Protein AF-A0A7V2L6M2-F1 (afdb_monomer)

Radius of gyration: 19.6 Å; Cα contacts (8 Å, |Δi|>4): 325; chains: 1; bounding box: 55×46×45 Å

Secondary structure (DSSP, 8-state):
--EEEEEEEEEEETTEEEEEEEEEEESSSEEEEEEETTEEEEEEEESSSGGGSSEEEEEETTEEEEEEEEESSSGGG--EEEEEEETTEEEPTT-EEE-SS---SS---------------------PPEEEE--SB-TTT-PBP-TTS-EESSSSEEE-TTT--EEEPEEEE--

Solvent-accessible surface area (backbone atoms only — not comparable to full-atom values): 10815 Å² total; per-residue (Å²): 119,59,71,38,29,69,44,49,38,40,37,30,42,86,86,42,79,42,42,40,36,42,38,29,37,46,64,102,44,33,35,40,39,35,27,48,76,87,41,76,80,42,79,51,76,36,93,52,69,69,87,62,50,40,78,46,76,50,70,56,86,89,45,48,33,32,44,33,33,39,59,48,77,57,79,85,67,66,32,40,43,70,42,42,26,50,77,83,45,77,52,58,81,72,45,78,46,76,55,61,53,87,83,71,75,80,88,74,79,91,84,83,89,82,88,88,83,90,83,90,83,90,80,94,67,86,80,67,60,63,45,83,37,73,55,64,46,38,93,88,76,61,49,77,49,46,90,92,63,50,48,74,78,49,98,59,33,29,25,40,72,87,80,62,45,82,39,68,50,41,78,42,74,62,126

Sequence (175 aa):
MPQLGSSTWTFNTDDGSHVVQATMNKGMWIRISVIIDGVTVIEDKAGTVGPLWRDHVFRVGRHACIVRAKPKGSKWSGKTIFELIIDGESIEEGEHVDLSSPTSEPQQTPIAAAEPLSVQRSVAGNPIPMIPVLPPNCSSCGAPINMSNIEWTGPLTARCATCRSAVEVQWKKLG

Mean predicted aligned error: 17.09 Å

Structure (mmCIF, N/CA/C/O backbone):
data_AF-A0A7V2L6M2-F1
#
_entry.id   AF-A0A7V2L6M2-F1
#
loop_
_atom_site.group_PDB
_atom_site.id
_atom_site.type_symbol
_atom_site.label_atom_id
_atom_site.label_alt_id
_atom_site.label_comp_id
_atom_site.label_asym_id
_atom_site.label_entity_id
_atom_site.label_seq_id
_atom_site.pdbx_PDB_ins_code
_atom_site.Cartn_x
_atom_site.Cartn_y
_atom_site.Cartn_z
_atom_site.occupancy
_atom_site.B_iso_or_equiv
_atom_site.auth_seq_id
_atom_site.auth_comp_id
_atom_site.auth_asym_id
_atom_site.auth_atom_id
_atom_site.pdbx_PDB_model_num
ATOM 1 N N . MET A 1 1 ? 19.324 -0.361 14.112 1.00 59.69 1 MET A N 1
ATOM 2 C CA . MET A 1 1 ? 19.408 -0.634 12.657 1.00 59.69 1 MET A CA 1
ATOM 3 C C . MET A 1 1 ? 19.133 0.672 11.927 1.00 59.69 1 MET A C 1
ATOM 5 O O . MET A 1 1 ? 18.262 1.390 12.399 1.00 59.69 1 MET A O 1
ATOM 9 N N . PRO A 1 2 ? 19.869 1.033 10.862 1.00 80.06 2 PRO A N 1
ATOM 10 C CA . PRO A 1 2 ? 19.589 2.257 10.117 1.00 80.06 2 PRO A CA 1
ATOM 11 C C . PRO A 1 2 ? 18.194 2.203 9.479 1.00 80.06 2 PRO A C 1
ATOM 13 O O . PRO A 1 2 ? 17.888 1.298 8.699 1.00 80.06 2 PRO A O 1
ATOM 16 N N . GLN A 1 3 ? 17.362 3.178 9.830 1.00 84.31 3 GLN A N 1
ATOM 17 C CA . GLN A 1 3 ? 16.017 3.361 9.298 1.00 84.31 3 GLN A CA 1
ATOM 18 C C . GLN A 1 3 ? 16.098 4.133 7.976 1.00 84.31 3 GLN A C 1
ATOM 20 O O . GLN A 1 3 ? 16.725 5.189 7.897 1.00 84.31 3 GLN A O 1
ATOM 25 N N . LEU A 1 4 ? 15.514 3.574 6.916 1.00 84.56 4 LEU A N 1
ATOM 26 C CA . LEU A 1 4 ? 15.522 4.140 5.560 1.00 84.56 4 LEU A CA 1
ATOM 27 C C . LEU A 1 4 ? 14.298 5.021 5.280 1.00 84.56 4 LEU A C 1
ATOM 29 O O . LEU A 1 4 ? 14.327 5.853 4.369 1.00 84.56 4 LEU A O 1
ATOM 33 N N . GLY A 1 5 ? 13.240 4.829 6.062 1.00 86.56 5 GLY A N 1
ATOM 34 C CA . GLY A 1 5 ? 12.029 5.633 6.061 1.00 86.56 5 GLY A CA 1
ATOM 35 C C . GLY A 1 5 ? 11.074 5.159 7.149 1.00 86.56 5 GLY A C 1
ATOM 36 O O . GLY A 1 5 ? 11.105 3.990 7.552 1.00 86.56 5 GLY A O 1
ATOM 37 N N . SER A 1 6 ? 10.205 6.057 7.587 1.00 90.25 6 SER A N 1
ATOM 38 C CA . SER A 1 6 ? 9.014 5.733 8.366 1.00 90.25 6 SER A CA 1
ATOM 39 C C . SER A 1 6 ? 7.966 6.802 8.200 1.00 90.25 6 SER A C 1
ATOM 41 O O . SER A 1 6 ? 8.336 7.965 8.071 1.00 90.25 6 SER A O 1
ATOM 43 N N . SER A 1 7 ? 6.711 6.389 8.299 1.00 88.44 7 SER A N 1
ATOM 44 C CA . SER A 1 7 ? 5.556 7.273 8.369 1.00 88.44 7 SER A CA 1
ATOM 45 C C . SER A 1 7 ? 4.534 6.659 9.323 1.00 88.44 7 SER A C 1
ATOM 47 O O . SER A 1 7 ? 4.483 5.437 9.494 1.00 88.44 7 SER A O 1
ATOM 49 N N . THR A 1 8 ? 3.764 7.509 9.994 1.00 87.81 8 THR A N 1
ATOM 50 C CA . THR A 1 8 ? 2.674 7.102 10.885 1.00 87.81 8 THR A CA 1
ATOM 51 C C . THR A 1 8 ? 1.433 7.906 10.540 1.00 87.81 8 THR A C 1
ATOM 53 O O . THR A 1 8 ? 1.519 9.117 10.347 1.00 87.81 8 THR A O 1
ATOM 56 N N . TRP A 1 9 ? 0.292 7.231 10.494 1.00 85.88 9 TRP A N 1
ATOM 57 C CA . TRP A 1 9 ? -1.014 7.834 10.273 1.00 85.88 9 TRP A CA 1
ATOM 58 C C . TRP A 1 9 ? -1.978 7.363 11.342 1.00 85.88 9 TRP A C 1
ATOM 60 O O . TRP A 1 9 ? -1.873 6.236 11.829 1.00 85.88 9 TRP A O 1
ATOM 70 N N . THR A 1 10 ? -2.927 8.228 11.669 1.00 83.62 10 THR A N 1
ATOM 71 C CA . THR A 1 10 ? -4.046 7.880 12.535 1.00 83.62 10 THR A CA 1
ATOM 72 C C . THR A 1 10 ? -5.318 8.184 11.776 1.00 83.62 10 THR A C 1
ATOM 74 O O . THR A 1 10 ? -5.476 9.290 11.263 1.00 83.62 10 THR A O 1
ATOM 77 N N . PHE A 1 11 ? -6.223 7.222 11.698 1.00 78.38 11 PHE A N 1
ATOM 78 C CA . PHE A 1 11 ? -7.532 7.450 11.107 1.00 78.38 11 PHE A CA 1
ATOM 79 C C . PHE A 1 11 ? -8.610 6.748 11.916 1.00 78.38 11 PHE A C 1
ATOM 81 O O . PHE A 1 11 ? -8.360 5.715 12.532 1.00 78.38 11 PHE A O 1
ATOM 88 N N . ASN A 1 12 ? -9.804 7.328 11.933 1.00 76.50 12 ASN A N 1
ATOM 89 C CA . ASN A 1 12 ? -10.974 6.705 12.536 1.00 76.50 12 ASN A CA 1
ATOM 90 C C . ASN A 1 12 ? -11.740 5.957 11.455 1.00 76.50 12 ASN A C 1
ATOM 92 O O . ASN A 1 12 ? -11.972 6.503 10.385 1.00 76.50 12 ASN A O 1
ATOM 96 N N . THR A 1 13 ? -12.131 4.729 11.731 1.00 75.88 13 THR A N 1
ATOM 97 C CA . THR A 1 13 ? -13.055 3.924 10.933 1.00 75.88 13 THR A CA 1
ATOM 98 C C . THR A 1 13 ? -14.323 3.671 11.742 1.00 75.88 13 THR A C 1
ATOM 100 O O . THR A 1 13 ? -14.457 4.075 12.900 1.00 75.88 13 THR A O 1
ATOM 103 N N . ASP A 1 14 ? -15.263 2.941 11.148 1.00 72.31 14 ASP A N 1
ATOM 104 C CA . ASP A 1 14 ? -16.483 2.506 11.818 1.00 72.31 14 ASP A CA 1
ATOM 105 C C . ASP A 1 14 ? -16.252 1.615 13.054 1.00 72.31 14 ASP A C 1
ATOM 107 O O . ASP A 1 14 ? -17.127 1.547 13.920 1.00 72.31 14 ASP A O 1
ATOM 111 N N . ASP A 1 15 ? -15.098 0.948 13.156 1.00 71.75 15 ASP A N 1
ATOM 112 C CA . ASP A 1 15 ? -14.702 0.120 14.299 1.00 71.75 15 ASP A CA 1
ATOM 113 C C . ASP A 1 15 ? -13.819 0.832 15.338 1.00 71.75 15 ASP A C 1
ATOM 115 O O . ASP A 1 15 ? -13.641 0.305 16.440 1.00 71.75 15 ASP A O 1
ATOM 119 N N . GLY A 1 16 ? -13.356 2.052 15.057 1.00 77.94 16 GLY A N 1
ATOM 120 C CA . GLY A 1 16 ? -12.643 2.884 16.022 1.00 77.94 16 GLY A CA 1
ATOM 121 C C . GLY A 1 16 ? -11.458 3.638 15.431 1.00 77.94 16 GLY A C 1
ATOM 122 O O . GLY A 1 16 ? -11.313 3.786 14.226 1.00 77.94 16 GLY A O 1
ATOM 123 N N . SER A 1 17 ? -10.607 4.169 16.306 1.00 81.69 17 SER A N 1
ATOM 124 C CA . SER A 1 17 ? -9.376 4.841 15.888 1.00 81.69 17 SER A CA 1
ATOM 125 C C . SER A 1 17 ? -8.268 3.818 15.673 1.00 81.69 17 SER A C 1
ATOM 127 O O . SER A 1 17 ? -7.986 3.036 16.582 1.00 81.69 17 SER A O 1
ATOM 129 N N . HIS A 1 18 ? -7.627 3.858 14.508 1.00 84.38 18 HIS A N 1
ATOM 130 C CA . HIS A 1 18 ? -6.531 2.973 14.139 1.00 84.38 18 HIS A CA 1
ATOM 131 C C . HIS A 1 18 ? -5.258 3.762 13.868 1.00 84.38 18 HIS A C 1
ATOM 133 O O . HIS A 1 18 ? -5.267 4.802 13.201 1.00 84.38 18 HIS A O 1
ATOM 139 N N . VAL A 1 19 ? -4.137 3.229 14.345 1.00 86.75 19 VAL A N 1
ATOM 140 C CA . VAL A 1 19 ? -2.807 3.782 14.097 1.00 86.75 19 VAL A CA 1
ATOM 141 C C . VAL A 1 19 ? -2.061 2.868 13.142 1.00 86.75 19 VAL A C 1
ATOM 143 O O . VAL A 1 19 ? -1.742 1.729 13.482 1.00 86.75 19 VAL A O 1
ATOM 146 N N . VAL A 1 20 ? -1.728 3.384 11.960 1.00 88.56 20 VAL A N 1
ATOM 147 C CA . VAL A 1 20 ? -0.926 2.674 10.960 1.00 88.56 20 VAL A CA 1
ATOM 148 C C . VAL A 1 20 ? 0.488 3.227 10.944 1.00 88.56 20 VAL A C 1
ATOM 150 O O . VAL A 1 20 ? 0.710 4.418 10.748 1.00 88.56 20 VAL A O 1
ATOM 153 N N . GLN A 1 21 ? 1.464 2.342 11.103 1.00 89.56 21 GLN A N 1
ATOM 154 C CA . GLN A 1 21 ? 2.884 2.661 11.072 1.00 89.56 21 GLN A CA 1
ATOM 155 C C . GLN A 1 21 ? 3.551 1.877 9.951 1.00 89.56 21 GLN A C 1
ATOM 157 O O . GLN A 1 21 ? 3.567 0.647 9.961 1.00 89.56 21 GLN A O 1
ATOM 162 N N . ALA A 1 22 ? 4.145 2.586 8.998 1.00 91.12 22 ALA A N 1
ATOM 163 C CA . ALA A 1 22 ? 4.989 1.991 7.975 1.00 91.12 22 ALA A CA 1
ATOM 164 C C . ALA A 1 22 ? 6.449 2.291 8.298 1.00 91.12 22 ALA A C 1
ATOM 166 O O . ALA A 1 22 ? 6.829 3.438 8.527 1.00 91.12 22 ALA A O 1
ATOM 167 N N . THR A 1 23 ? 7.294 1.265 8.300 1.00 92.12 23 THR A N 1
ATOM 168 C CA . THR A 1 23 ? 8.733 1.425 8.517 1.00 92.12 23 THR A CA 1
ATOM 169 C C . THR A 1 23 ? 9.517 0.625 7.497 1.00 92.12 23 THR A C 1
ATOM 171 O O . THR A 1 23 ? 9.126 -0.479 7.123 1.00 92.12 23 THR A O 1
ATOM 174 N N . MET A 1 24 ? 10.655 1.164 7.056 1.00 89.94 24 MET A N 1
ATOM 175 C CA . MET A 1 24 ? 11.643 0.387 6.319 1.00 89.94 24 MET A CA 1
ATOM 176 C C . MET A 1 24 ? 13.012 0.513 6.964 1.00 89.94 24 MET A C 1
ATOM 178 O O . MET A 1 24 ? 13.549 1.607 7.140 1.00 89.94 24 MET A O 1
ATOM 182 N N . ASN A 1 25 ? 13.588 -0.638 7.286 1.00 90.06 25 ASN A N 1
ATOM 183 C CA . ASN A 1 25 ? 14.824 -0.763 8.038 1.00 90.06 25 ASN A CA 1
ATOM 184 C C . ASN A 1 25 ? 15.855 -1.550 7.236 1.00 90.06 25 ASN A C 1
ATOM 186 O O . ASN A 1 25 ? 15.531 -2.540 6.578 1.00 90.06 25 ASN A O 1
ATOM 19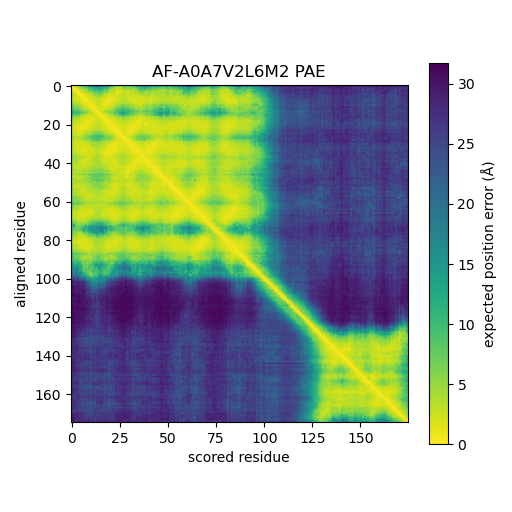0 N N . LYS A 1 26 ? 17.120 -1.137 7.318 1.00 85.44 26 LYS A N 1
ATOM 191 C CA . LYS A 1 26 ? 18.244 -1.868 6.732 1.00 85.44 26 LYS A CA 1
ATOM 192 C C . LYS A 1 26 ? 18.969 -2.656 7.820 1.00 85.44 26 LYS A C 1
ATOM 194 O O . LYS A 1 26 ? 19.597 -2.076 8.704 1.00 85.44 26 LYS A O 1
ATOM 199 N N . GLY A 1 27 ? 18.885 -3.980 7.741 1.00 85.88 27 GLY A N 1
ATOM 200 C CA . GLY A 1 27 ? 19.698 -4.919 8.513 1.00 85.88 27 GLY A CA 1
ATOM 201 C C . GLY A 1 27 ? 20.543 -5.783 7.579 1.00 85.88 27 GLY A C 1
ATOM 202 O O . GLY A 1 27 ? 21.063 -5.294 6.578 1.00 85.88 27 GLY A O 1
ATOM 203 N N . MET A 1 28 ? 20.625 -7.084 7.873 1.00 86.94 28 MET A N 1
ATOM 204 C CA . MET A 1 28 ? 21.172 -8.076 6.931 1.00 86.94 28 MET A CA 1
ATOM 205 C C . MET A 1 28 ? 20.339 -8.170 5.641 1.00 86.94 28 MET A C 1
ATOM 207 O O . MET A 1 28 ? 20.864 -8.466 4.575 1.00 86.94 28 MET A O 1
ATOM 211 N N . TRP A 1 29 ? 19.049 -7.852 5.751 1.00 88.44 29 TRP A N 1
ATOM 212 C CA . TRP A 1 29 ? 18.119 -7.636 4.648 1.00 88.44 29 TRP A CA 1
ATOM 213 C C . TRP A 1 29 ? 17.455 -6.280 4.849 1.00 88.44 29 TRP A C 1
ATOM 215 O O . TRP A 1 29 ? 17.376 -5.789 5.982 1.00 88.44 29 TRP A O 1
ATOM 225 N N . ILE A 1 30 ? 16.957 -5.684 3.772 1.00 89.69 30 ILE A N 1
ATOM 226 C CA . ILE A 1 30 ? 16.042 -4.556 3.897 1.00 89.69 30 ILE A CA 1
ATOM 227 C C . ILE A 1 30 ? 14.668 -5.138 4.184 1.00 89.69 30 ILE A C 1
ATOM 229 O O . ILE A 1 30 ? 14.229 -6.051 3.485 1.00 89.69 30 ILE A O 1
ATOM 233 N N . ARG A 1 31 ? 14.030 -4.643 5.240 1.00 90.81 31 ARG A N 1
ATOM 234 C CA . ARG A 1 31 ? 12.698 -5.069 5.658 1.00 90.81 31 ARG A CA 1
ATOM 235 C C . ARG A 1 31 ? 11.756 -3.891 5.649 1.00 90.81 31 ARG A C 1
ATOM 237 O O . ARG A 1 31 ? 12.122 -2.838 6.169 1.00 90.81 31 ARG A O 1
ATOM 244 N N . ILE A 1 32 ? 10.572 -4.098 5.097 1.00 92.00 32 ILE A N 1
ATOM 245 C CA . ILE A 1 32 ? 9.437 -3.201 5.268 1.00 92.00 32 ILE A CA 1
ATOM 246 C C . ILE A 1 32 ? 8.430 -3.874 6.199 1.00 92.00 32 ILE A C 1
ATOM 248 O O . ILE A 1 32 ? 8.159 -5.068 6.065 1.00 92.00 32 ILE A O 1
ATOM 252 N N . SER A 1 33 ? 7.913 -3.102 7.146 1.00 91.31 33 SER A N 1
ATOM 253 C CA . SER A 1 33 ? 6.909 -3.546 8.105 1.00 91.31 33 SER A CA 1
ATOM 254 C C . SER A 1 33 ? 5.779 -2.527 8.148 1.00 91.31 33 SER A C 1
ATOM 256 O O . SER A 1 33 ? 6.042 -1.336 8.337 1.00 91.31 33 SER A O 1
ATOM 258 N N . VAL A 1 34 ? 4.545 -2.998 7.978 1.00 90.38 34 VAL A N 1
ATOM 259 C CA . VAL A 1 34 ? 3.327 -2.217 8.227 1.00 90.38 34 VAL A CA 1
ATOM 260 C C . VAL A 1 34 ? 2.670 -2.779 9.476 1.00 90.38 34 VAL A C 1
ATOM 262 O O . VAL A 1 34 ? 2.405 -3.980 9.555 1.00 90.38 34 VAL A O 1
ATOM 265 N N . ILE A 1 35 ? 2.454 -1.913 10.456 1.00 87.62 35 ILE A N 1
ATOM 266 C CA . ILE A 1 35 ? 1.908 -2.236 11.770 1.00 87.62 35 ILE A CA 1
ATOM 267 C C . ILE A 1 35 ? 0.610 -1.454 11.942 1.00 87.62 35 ILE A C 1
ATOM 269 O O . ILE A 1 35 ? 0.583 -0.262 11.648 1.00 87.62 35 ILE A O 1
ATOM 273 N N . ILE A 1 36 ? -0.442 -2.116 12.414 1.00 88.12 36 ILE A N 1
ATOM 274 C CA . ILE A 1 36 ? -1.742 -1.516 12.725 1.00 88.12 36 ILE A CA 1
ATOM 275 C C . ILE A 1 36 ? -2.044 -1.814 14.183 1.00 88.12 36 ILE A C 1
ATOM 277 O O . ILE A 1 36 ? -2.035 -2.979 14.574 1.00 88.12 36 ILE A O 1
ATOM 281 N N . ASP A 1 37 ? -2.227 -0.778 14.996 1.00 84.75 37 ASP A N 1
ATOM 282 C CA . ASP A 1 37 ? -2.509 -0.894 16.437 1.00 84.75 37 ASP A CA 1
ATOM 283 C C . ASP A 1 37 ? -1.518 -1.804 17.187 1.00 84.75 37 ASP A C 1
ATOM 285 O O . ASP A 1 37 ? -1.864 -2.553 18.099 1.00 84.75 37 ASP A O 1
ATOM 289 N N . GLY A 1 38 ? -0.248 -1.767 16.770 1.00 80.69 38 GLY A N 1
ATOM 290 C CA . GLY A 1 38 ? 0.821 -2.599 17.330 1.00 80.69 38 GLY A CA 1
ATOM 291 C C . GLY A 1 38 ? 0.937 -4.009 16.734 1.00 80.69 38 GLY A C 1
ATOM 292 O O . GLY A 1 38 ? 1.870 -4.731 17.083 1.00 80.69 38 GLY A O 1
ATOM 293 N N . VAL A 1 39 ? 0.062 -4.400 15.803 1.00 82.44 39 VAL A N 1
ATOM 294 C CA . VAL A 1 39 ? 0.095 -5.699 15.115 1.00 82.44 39 VAL A CA 1
ATOM 295 C C . VAL A 1 39 ? 0.709 -5.566 13.723 1.00 82.44 39 VAL A C 1
ATOM 297 O O . VAL A 1 39 ? 0.220 -4.817 12.882 1.00 82.44 39 VAL A O 1
ATOM 300 N N . THR A 1 40 ? 1.769 -6.324 13.436 1.00 84.69 40 THR A N 1
ATOM 301 C CA . THR A 1 40 ? 2.361 -6.376 12.091 1.00 84.69 40 THR A CA 1
ATOM 302 C C . THR A 1 40 ? 1.423 -7.093 11.123 1.00 84.69 40 THR A C 1
ATOM 304 O O . THR A 1 40 ? 1.198 -8.295 11.250 1.00 84.69 40 THR A O 1
ATOM 307 N N . VAL A 1 41 ? 0.914 -6.368 10.129 1.00 87.12 41 VAL A N 1
ATOM 308 C CA . VAL A 1 41 ? 0.028 -6.907 9.083 1.00 87.12 41 VAL A CA 1
ATOM 309 C C . VAL A 1 41 ? 0.772 -7.238 7.794 1.00 87.12 41 VAL A C 1
ATOM 311 O O . VAL A 1 41 ? 0.354 -8.115 7.045 1.00 87.12 41 VAL A O 1
ATOM 314 N N . ILE A 1 42 ? 1.886 -6.548 7.536 1.00 88.75 42 ILE A N 1
ATOM 315 C CA . ILE A 1 42 ? 2.751 -6.785 6.380 1.00 88.75 42 ILE A CA 1
ATOM 316 C C . ILE A 1 42 ? 4.189 -6.822 6.871 1.00 88.75 42 ILE A C 1
ATOM 318 O O . ILE A 1 42 ? 4.648 -5.896 7.541 1.00 88.75 42 ILE A O 1
ATOM 322 N N . GLU A 1 43 ? 4.907 -7.877 6.497 1.00 92.38 43 GLU A N 1
ATOM 323 C CA . GLU A 1 43 ? 6.354 -7.967 6.638 1.00 92.38 43 GLU A CA 1
ATOM 324 C C . GLU A 1 43 ? 6.948 -8.526 5.344 1.00 92.38 43 GLU A C 1
ATOM 326 O O . GLU A 1 43 ? 6.720 -9.681 4.991 1.00 92.38 43 GLU A O 1
ATOM 331 N N . ASP A 1 44 ? 7.746 -7.711 4.659 1.00 90.00 44 ASP A N 1
ATOM 332 C CA . ASP A 1 44 ? 8.450 -8.102 3.441 1.00 90.00 44 ASP A CA 1
ATOM 333 C C . ASP A 1 44 ? 9.950 -7.857 3.581 1.00 90.00 44 ASP A C 1
ATOM 335 O O . ASP A 1 44 ? 10.405 -6.953 4.289 1.00 90.00 44 ASP A O 1
ATOM 339 N N . LYS A 1 45 ? 10.744 -8.653 2.858 1.00 91.56 45 LYS A N 1
ATOM 340 C CA . LYS A 1 45 ? 12.207 -8.566 2.869 1.00 91.56 45 LYS A CA 1
ATOM 341 C C . LYS A 1 45 ? 12.799 -8.635 1.469 1.00 91.56 45 LYS A C 1
ATOM 343 O O . LYS A 1 45 ? 12.364 -9.425 0.637 1.00 91.56 45 LYS A O 1
ATOM 348 N N . ALA A 1 46 ? 13.848 -7.853 1.239 1.00 88.06 46 ALA A N 1
ATOM 349 C CA . ALA A 1 46 ? 14.604 -7.862 -0.007 1.00 88.06 46 ALA A CA 1
ATOM 350 C C . ALA A 1 46 ? 16.094 -7.573 0.225 1.00 88.06 46 ALA A C 1
ATOM 352 O O . ALA A 1 46 ? 16.496 -7.009 1.246 1.00 88.06 46 ALA A O 1
ATOM 353 N N . GLY A 1 47 ? 16.929 -7.950 -0.748 1.00 86.56 47 GLY A N 1
ATOM 354 C CA . GLY A 1 47 ? 18.359 -7.615 -0.746 1.00 86.56 47 GLY A CA 1
ATOM 355 C C . GLY A 1 47 ? 18.648 -6.144 -1.076 1.00 86.56 47 GLY A C 1
ATOM 356 O O . GLY A 1 47 ? 19.698 -5.622 -0.713 1.00 86.56 47 GLY A O 1
ATOM 357 N N . THR A 1 48 ? 17.715 -5.456 -1.739 1.00 85.62 48 THR A N 1
ATOM 358 C CA . THR A 1 48 ? 17.805 -4.037 -2.124 1.00 85.62 48 THR A CA 1
ATOM 359 C C . THR A 1 48 ? 16.464 -3.333 -1.885 1.00 85.62 48 THR A C 1
ATOM 361 O O . THR A 1 48 ? 15.452 -3.990 -1.664 1.00 85.62 48 THR A O 1
ATOM 364 N N . VAL A 1 49 ? 16.438 -1.993 -1.905 1.00 83.38 49 VAL A N 1
ATOM 365 C CA . VAL A 1 49 ? 15.207 -1.208 -1.657 1.00 83.38 49 VAL A CA 1
ATOM 366 C C . VAL A 1 49 ? 14.211 -1.269 -2.817 1.00 83.38 49 VAL A C 1
ATOM 368 O O . VAL A 1 49 ? 13.009 -1.215 -2.593 1.00 83.38 49 VAL A O 1
ATOM 371 N N . GLY A 1 50 ? 14.700 -1.406 -4.053 1.00 83.56 50 GLY A N 1
ATOM 372 C CA . GLY A 1 50 ? 13.886 -1.313 -5.271 1.00 83.56 50 GLY A CA 1
ATOM 373 C C . GLY A 1 50 ? 12.680 -2.260 -5.309 1.00 83.56 50 GLY A C 1
ATOM 374 O O . GLY A 1 50 ? 11.583 -1.789 -5.588 1.00 83.56 50 GLY A O 1
ATOM 375 N N . PRO A 1 51 ? 12.834 -3.557 -4.981 1.00 86.75 51 PRO A N 1
ATOM 376 C CA . PRO A 1 51 ? 11.716 -4.502 -4.933 1.00 86.75 51 PRO A CA 1
ATOM 377 C C . PRO A 1 51 ? 10.646 -4.179 -3.882 1.00 86.75 51 PRO A C 1
ATOM 379 O O . PRO A 1 51 ? 9.522 -4.659 -3.997 1.00 86.75 51 PRO A O 1
ATOM 382 N N . LEU A 1 52 ? 10.990 -3.398 -2.852 1.00 86.75 52 LEU A N 1
ATOM 383 C CA . LEU A 1 52 ? 10.067 -3.012 -1.782 1.00 86.75 52 LEU A CA 1
ATOM 384 C C . LEU A 1 52 ? 9.327 -1.703 -2.086 1.00 86.75 52 LEU A C 1
ATOM 386 O O . LEU A 1 52 ? 8.328 -1.419 -1.426 1.00 86.75 52 LEU A O 1
ATOM 390 N N . TRP A 1 53 ? 9.775 -0.934 -3.088 1.00 88.19 53 TRP A N 1
ATOM 391 C CA . TRP A 1 53 ? 9.074 0.246 -3.604 1.00 88.19 53 TRP A CA 1
ATOM 392 C C . TRP A 1 53 ? 7.890 -0.155 -4.477 1.00 88.19 53 TRP A C 1
ATOM 394 O O . TRP A 1 53 ? 7.948 -0.127 -5.708 1.00 88.19 53 TRP A O 1
ATOM 404 N N . ARG A 1 54 ? 6.824 -0.576 -3.806 1.00 86.75 54 ARG A N 1
ATOM 405 C CA . ARG A 1 54 ? 5.574 -1.040 -4.395 1.00 86.75 54 ARG A CA 1
ATOM 406 C C . ARG A 1 54 ? 4.403 -0.714 -3.474 1.00 86.75 54 ARG A C 1
ATOM 408 O O . ARG A 1 54 ? 4.592 -0.159 -2.388 1.00 86.75 54 ARG A O 1
ATOM 415 N N . ASP A 1 55 ? 3.218 -1.089 -3.926 1.00 89.56 55 ASP A N 1
ATOM 416 C CA . ASP A 1 55 ? 1.979 -0.968 -3.172 1.00 89.56 55 ASP A CA 1
ATOM 417 C C . ASP A 1 55 ? 1.834 -2.172 -2.238 1.00 89.56 55 ASP A C 1
ATOM 419 O O . ASP A 1 55 ? 1.949 -3.326 -2.661 1.00 89.56 55 ASP A O 1
ATOM 423 N N . HIS A 1 56 ? 1.595 -1.886 -0.963 1.00 87.19 56 HIS A N 1
ATOM 424 C CA . HIS A 1 56 ? 1.392 -2.863 0.098 1.00 87.19 56 HIS A CA 1
ATOM 425 C C . HIS A 1 56 ? -0.058 -2.769 0.551 1.00 87.19 56 HIS A C 1
ATOM 427 O O . HIS A 1 56 ? -0.441 -1.818 1.228 1.00 87.19 56 HIS A O 1
ATOM 433 N N . VAL A 1 57 ? -0.873 -3.723 0.106 1.00 86.81 57 VAL A N 1
ATOM 434 C CA . VAL A 1 57 ? -2.330 -3.697 0.279 1.00 86.81 57 VAL A CA 1
ATOM 435 C C . VAL A 1 57 ? -2.728 -4.462 1.539 1.00 86.81 57 VAL A C 1
ATOM 437 O O . VAL A 1 57 ? -2.280 -5.587 1.752 1.00 86.81 57 VAL A O 1
ATOM 440 N N . PHE A 1 58 ? -3.598 -3.868 2.347 1.00 86.19 58 PHE A N 1
ATOM 441 C CA . PHE A 1 58 ? -4.185 -4.460 3.548 1.00 86.19 58 PHE A CA 1
ATOM 442 C C . PHE A 1 58 ? -5.607 -3.918 3.764 1.00 86.19 58 PHE A C 1
ATOM 444 O O . PHE A 1 58 ? -6.129 -3.153 2.952 1.00 86.19 58 PHE A O 1
ATOM 451 N N . ARG A 1 59 ? -6.271 -4.354 4.837 1.00 81.75 59 ARG A N 1
ATOM 452 C CA . ARG A 1 59 ? -7.608 -3.878 5.211 1.00 81.75 59 ARG A CA 1
ATOM 453 C C . ARG A 1 59 ? -7.633 -3.460 6.671 1.00 81.75 59 ARG A C 1
ATOM 455 O O . ARG A 1 59 ? -6.997 -4.117 7.493 1.00 81.75 59 ARG A O 1
ATOM 462 N N . VAL A 1 60 ? -8.405 -2.419 6.959 1.00 81.25 60 VAL A N 1
ATOM 463 C CA . VAL A 1 60 ? -8.767 -1.980 8.313 1.00 81.25 60 VAL A CA 1
ATOM 464 C C . VAL A 1 60 ? -10.276 -1.801 8.333 1.00 81.25 60 VAL A C 1
ATOM 466 O O . VAL A 1 60 ? -10.818 -1.083 7.492 1.00 81.25 60 VAL A O 1
ATOM 469 N N . GLY A 1 61 ? -10.964 -2.545 9.199 1.00 79.75 61 GLY A N 1
ATOM 470 C CA . GLY A 1 61 ? -12.418 -2.667 9.140 1.00 79.75 61 GLY A CA 1
ATOM 471 C C . GLY A 1 61 ? -12.898 -3.032 7.727 1.00 79.75 61 GLY A C 1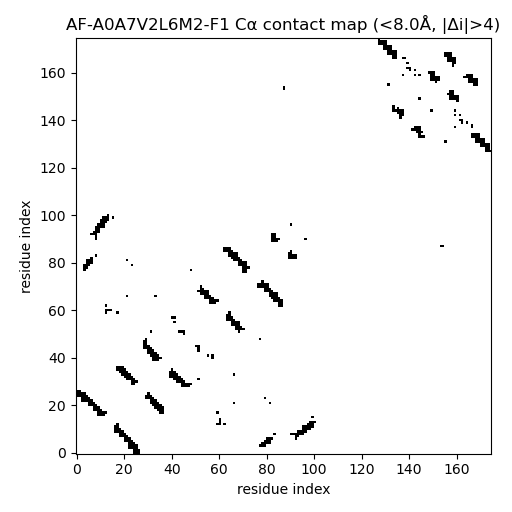
ATOM 472 O O . GLY A 1 61 ? -12.515 -4.057 7.144 1.00 79.75 61 GLY A O 1
ATOM 473 N N . ARG A 1 62 ? -13.737 -2.169 7.148 1.00 78.25 62 ARG A N 1
ATOM 474 C CA . ARG A 1 62 ? -14.264 -2.329 5.781 1.00 78.25 62 ARG A CA 1
ATOM 475 C C . ARG A 1 62 ? -13.403 -1.671 4.702 1.00 78.25 62 ARG A C 1
ATOM 477 O O . ARG A 1 62 ? -13.540 -2.056 3.536 1.00 78.25 62 ARG A O 1
ATOM 484 N N . HIS A 1 63 ? -12.497 -0.783 5.088 1.00 80.38 63 HIS A N 1
ATOM 485 C CA . HIS A 1 63 ? -11.717 0.056 4.190 1.00 80.38 63 HIS A CA 1
ATOM 486 C C . HIS A 1 63 ? -10.555 -0.710 3.548 1.00 80.38 63 HIS A C 1
ATOM 488 O O . HIS A 1 63 ? -9.886 -1.540 4.179 1.00 80.38 63 HIS A O 1
ATOM 494 N N . ALA A 1 64 ? -10.327 -0.453 2.262 1.00 84.75 64 ALA A N 1
ATOM 495 C CA . ALA A 1 64 ? -9.169 -0.958 1.540 1.00 84.75 64 ALA A CA 1
ATOM 496 C C . ALA A 1 64 ? -8.015 0.034 1.699 1.00 84.75 64 ALA A C 1
ATOM 498 O O . ALA A 1 64 ? -8.105 1.178 1.256 1.00 84.75 64 ALA A O 1
ATOM 499 N N . CYS A 1 65 ? -6.920 -0.413 2.309 1.00 86.62 65 CYS A N 1
ATOM 500 C CA . CYS A 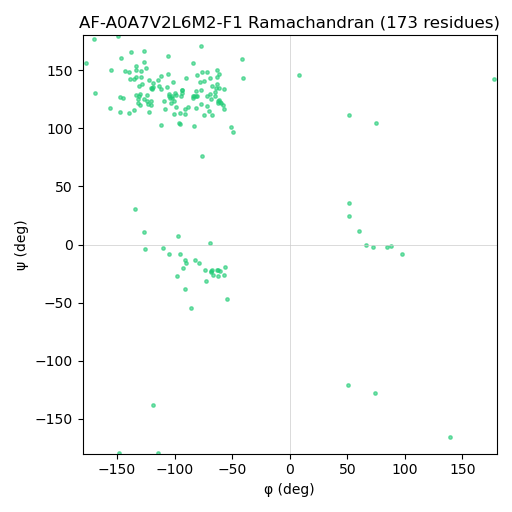1 65 ? -5.782 0.437 2.623 1.00 86.62 65 CYS A CA 1
ATOM 501 C C . CYS A 1 65 ? -4.554 0.011 1.819 1.00 86.62 65 CYS A C 1
ATOM 503 O O . CYS A 1 65 ? -4.287 -1.176 1.618 1.00 86.62 65 CYS A O 1
ATOM 505 N N . ILE A 1 66 ? -3.782 0.992 1.369 1.00 90.19 66 ILE A N 1
ATOM 506 C CA . ILE A 1 66 ? -2.557 0.783 0.610 1.00 90.19 66 ILE A CA 1
ATOM 507 C C . ILE A 1 66 ? -1.472 1.652 1.224 1.00 90.19 66 ILE A C 1
ATOM 509 O O . ILE A 1 66 ? -1.595 2.871 1.260 1.00 90.19 66 ILE A O 1
ATOM 513 N N . VAL A 1 67 ? -0.380 1.031 1.657 1.00 91.50 67 VAL A N 1
ATOM 514 C CA . VAL A 1 67 ? 0.867 1.742 1.941 1.00 91.50 67 VAL A CA 1
ATOM 515 C C . VAL A 1 67 ? 1.737 1.647 0.701 1.00 91.50 67 VAL A C 1
ATOM 517 O O . VAL A 1 67 ? 2.199 0.574 0.316 1.00 91.50 67 VAL A O 1
ATOM 520 N N . ARG A 1 68 ? 1.971 2.779 0.052 1.00 89.56 68 ARG A N 1
ATOM 521 C CA . ARG A 1 68 ? 2.823 2.863 -1.127 1.00 89.56 68 ARG A CA 1
ATOM 522 C C . ARG A 1 68 ? 4.203 3.354 -0.728 1.00 89.56 68 ARG A C 1
ATOM 524 O O . ARG A 1 68 ? 4.355 4.473 -0.250 1.00 89.56 68 ARG A O 1
ATOM 531 N N . ALA A 1 69 ? 5.222 2.534 -0.962 1.00 89.88 69 ALA A N 1
ATOM 532 C CA . ALA A 1 69 ? 6.610 2.903 -0.710 1.00 89.88 69 ALA A CA 1
ATOM 533 C C . ALA A 1 69 ? 7.267 3.456 -1.984 1.00 89.88 69 ALA A C 1
ATOM 535 O O . ALA A 1 69 ? 7.264 2.798 -3.025 1.00 89.88 69 ALA A O 1
ATOM 536 N N . LYS A 1 70 ? 7.877 4.644 -1.909 1.00 87.75 70 LYS A N 1
ATOM 537 C CA . LYS A 1 70 ? 8.550 5.302 -3.044 1.00 87.75 70 LYS A CA 1
ATOM 538 C C . LYS A 1 70 ? 9.933 5.838 -2.671 1.00 87.75 70 LYS A C 1
ATOM 540 O O . LYS A 1 70 ? 10.160 6.203 -1.517 1.00 87.75 70 LYS A O 1
ATOM 545 N N . PRO A 1 71 ? 10.861 5.967 -3.636 1.00 86.38 71 PRO A N 1
ATOM 546 C CA . PRO A 1 71 ? 12.130 6.649 -3.401 1.00 86.38 71 PRO A CA 1
ATOM 547 C C . PRO A 1 71 ? 11.923 8.123 -3.025 1.00 86.38 71 PRO A C 1
ATOM 549 O O . PRO A 1 71 ? 11.189 8.850 -3.694 1.00 86.38 71 PRO A O 1
ATOM 552 N N . LYS A 1 72 ? 12.640 8.595 -1.999 1.00 81.81 72 LYS A N 1
ATOM 553 C CA . LYS A 1 72 ? 12.739 10.021 -1.661 1.00 81.81 72 LYS A CA 1
ATOM 554 C C . LYS A 1 72 ? 13.814 10.676 -2.526 1.00 81.81 72 LYS A C 1
ATOM 556 O O . LYS A 1 72 ? 15.012 10.534 -2.259 1.00 81.81 72 LYS A O 1
ATOM 561 N N . GLY A 1 73 ? 13.385 11.402 -3.556 1.00 78.62 73 GLY A N 1
ATOM 562 C CA . GLY A 1 73 ? 14.277 12.061 -4.510 1.00 78.62 73 GLY A CA 1
ATOM 563 C C . GLY A 1 73 ? 14.921 11.064 -5.475 1.00 78.62 73 GLY A C 1
ATOM 564 O O . GLY A 1 73 ? 14.234 10.276 -6.120 1.00 78.62 73 GLY A O 1
ATOM 565 N N . SER A 1 74 ? 16.251 11.095 -5.594 1.00 72.06 74 SER A N 1
ATOM 566 C CA . SER A 1 74 ? 16.972 10.169 -6.474 1.00 72.06 74 SER A CA 1
ATOM 567 C C . SER A 1 74 ? 16.887 8.728 -5.961 1.00 72.06 74 SER A C 1
ATOM 569 O O . SER A 1 74 ? 17.125 8.474 -4.782 1.00 72.06 74 SER A O 1
ATOM 571 N N . LYS A 1 75 ? 16.647 7.765 -6.862 1.00 64.25 75 LYS A N 1
ATOM 572 C CA . LYS A 1 75 ? 16.625 6.318 -6.558 1.00 64.25 75 LYS A CA 1
ATOM 573 C C . LYS A 1 75 ? 17.928 5.804 -5.923 1.00 64.25 75 LYS A C 1
ATOM 575 O O . LYS A 1 75 ? 17.924 4.770 -5.268 1.00 64.25 75 LYS A O 1
ATOM 580 N N . TRP A 1 76 ? 19.031 6.533 -6.068 1.00 70.31 76 TRP A N 1
ATOM 581 C CA . TRP A 1 76 ? 20.326 6.179 -5.480 1.00 70.31 76 TRP A CA 1
ATOM 582 C C . TRP A 1 76 ? 20.473 6.589 -4.010 1.00 70.31 76 TRP A C 1
ATOM 584 O O . TRP A 1 76 ? 21.385 6.117 -3.339 1.00 70.31 76 TRP A O 1
ATOM 594 N N . SER A 1 77 ? 19.581 7.439 -3.486 1.00 74.00 77 SER A N 1
ATOM 595 C CA . SER A 1 77 ? 19.646 7.906 -2.095 1.00 74.00 77 SER A CA 1
ATOM 596 C C . SER A 1 77 ? 19.347 6.795 -1.083 1.00 74.00 77 SER A C 1
ATOM 598 O O . SER A 1 77 ? 19.714 6.910 0.086 1.00 74.00 77 SER A O 1
ATOM 600 N N . GLY A 1 78 ? 18.638 5.742 -1.511 1.00 74.56 78 GLY A N 1
ATOM 601 C CA . GLY A 1 78 ? 18.151 4.666 -0.647 1.00 74.56 78 GLY A CA 1
ATOM 602 C C . GLY A 1 78 ? 17.091 5.102 0.373 1.00 74.56 78 GLY A C 1
ATOM 603 O O . GLY A 1 78 ? 16.611 4.264 1.134 1.00 74.56 78 GLY A O 1
ATOM 604 N N . LYS A 1 79 ? 16.713 6.387 0.394 1.00 84.44 79 LYS A N 1
ATOM 605 C CA . LYS A 1 79 ? 15.677 6.930 1.277 1.00 84.44 79 LYS A CA 1
ATOM 606 C C . LYS A 1 79 ? 14.299 6.647 0.705 1.00 84.44 79 LYS A C 1
ATOM 608 O O . LYS A 1 79 ? 14.113 6.672 -0.511 1.00 84.44 79 LYS A O 1
ATOM 613 N N . THR A 1 80 ? 13.336 6.410 1.586 1.00 86.44 80 THR A N 1
ATOM 614 C CA . THR A 1 80 ? 11.971 6.031 1.203 1.00 86.44 80 THR A CA 1
ATOM 615 C C . THR A 1 80 ? 10.951 6.929 1.876 1.00 86.44 80 THR A C 1
ATOM 617 O O . THR A 1 80 ? 11.112 7.272 3.044 1.00 86.44 80 THR A O 1
ATOM 620 N N . ILE A 1 81 ? 9.941 7.329 1.110 1.00 87.94 81 ILE A N 1
ATOM 621 C CA . ILE A 1 81 ? 8.710 7.958 1.593 1.00 87.94 81 ILE A CA 1
ATOM 622 C C . ILE A 1 81 ? 7.606 6.916 1.494 1.00 87.94 81 ILE A C 1
ATOM 624 O O . ILE A 1 81 ? 7.612 6.095 0.569 1.00 87.94 81 ILE A O 1
ATOM 628 N N . PHE A 1 82 ? 6.671 6.976 2.430 1.00 89.19 82 PHE A N 1
ATOM 629 C CA . PHE A 1 82 ? 5.440 6.222 2.347 1.00 89.19 82 PHE A CA 1
ATOM 630 C C . PHE A 1 82 ? 4.254 7.157 2.139 1.00 89.19 82 PHE A C 1
ATOM 632 O O . PHE A 1 82 ? 4.224 8.263 2.665 1.00 89.19 82 PHE A O 1
ATOM 639 N N . GLU A 1 83 ? 3.284 6.685 1.372 1.00 88.12 83 GLU A N 1
ATOM 640 C CA . GLU A 1 83 ? 1.965 7.294 1.227 1.00 88.12 83 GLU A CA 1
ATOM 641 C C . GLU A 1 83 ? 0.942 6.272 1.714 1.00 88.12 83 GLU A C 1
ATOM 643 O O . GLU A 1 83 ? 1.049 5.092 1.364 1.00 88.12 83 GLU A O 1
ATOM 648 N N . LEU A 1 84 ? -0.031 6.710 2.508 1.00 87.62 84 LEU A N 1
ATOM 649 C CA . LEU A 1 84 ? -1.177 5.890 2.875 1.00 87.62 84 LEU A CA 1
ATOM 650 C C . LEU A 1 84 ? -2.349 6.286 1.987 1.00 87.62 84 LEU A C 1
ATOM 652 O O . LEU A 1 84 ? -2.642 7.465 1.842 1.00 87.62 84 LEU A O 1
ATOM 656 N N . ILE A 1 85 ? -3.001 5.303 1.381 1.00 85.44 85 ILE A N 1
ATOM 657 C CA . ILE A 1 85 ? -4.176 5.501 0.540 1.00 85.44 85 ILE A CA 1
ATOM 658 C C . ILE A 1 85 ? -5.294 4.645 1.120 1.00 85.44 85 ILE A C 1
ATOM 660 O O . ILE A 1 85 ? -5.114 3.433 1.253 1.00 85.44 85 ILE A O 1
ATOM 664 N N . ILE A 1 86 ? -6.427 5.249 1.460 1.00 85.06 86 ILE A N 1
ATOM 665 C CA . ILE A 1 86 ? -7.590 4.557 2.021 1.00 85.06 86 ILE A CA 1
ATOM 666 C C . ILE A 1 86 ? -8.775 4.793 1.095 1.00 85.06 86 ILE A C 1
ATOM 668 O O . ILE A 1 86 ? -9.074 5.928 0.751 1.00 85.06 86 ILE A O 1
ATOM 672 N N . ASP A 1 87 ? -9.384 3.713 0.604 1.00 82.12 87 ASP A N 1
ATOM 673 C CA . ASP A 1 87 ? -10.493 3.742 -0.365 1.00 82.12 87 ASP A CA 1
ATOM 674 C C . ASP A 1 87 ? -10.236 4.597 -1.624 1.00 82.12 87 ASP A C 1
ATOM 676 O O . ASP A 1 87 ? -11.153 5.015 -2.325 1.00 82.12 87 ASP A O 1
ATOM 680 N N . GLY A 1 88 ? -8.959 4.795 -1.967 1.00 75.19 88 GLY A N 1
ATOM 681 C CA . GLY A 1 88 ? -8.525 5.597 -3.112 1.00 75.19 88 GLY A CA 1
ATOM 682 C C . GLY A 1 88 ? -8.120 7.033 -2.774 1.00 75.19 88 GLY A C 1
ATOM 683 O O . GLY A 1 88 ? -7.539 7.691 -3.636 1.00 75.19 88 GLY A O 1
ATOM 684 N N . GLU A 1 89 ? -8.333 7.493 -1.541 1.00 75.75 89 GLU A N 1
ATOM 685 C CA . GLU A 1 89 ? -7.913 8.815 -1.068 1.00 75.75 89 GLU A CA 1
ATOM 686 C C . GLU A 1 89 ? -6.545 8.749 -0.386 1.00 75.75 89 GLU A C 1
ATOM 688 O O . GLU A 1 89 ? -6.295 7.889 0.456 1.00 75.75 89 GLU A O 1
ATOM 693 N N . SER A 1 90 ? -5.629 9.638 -0.779 1.00 77.56 90 SER A N 1
ATOM 694 C CA . SER A 1 90 ? -4.292 9.725 -0.183 1.00 77.56 90 SER A CA 1
ATOM 695 C C . SER A 1 90 ? -4.351 10.526 1.110 1.00 77.56 90 SER A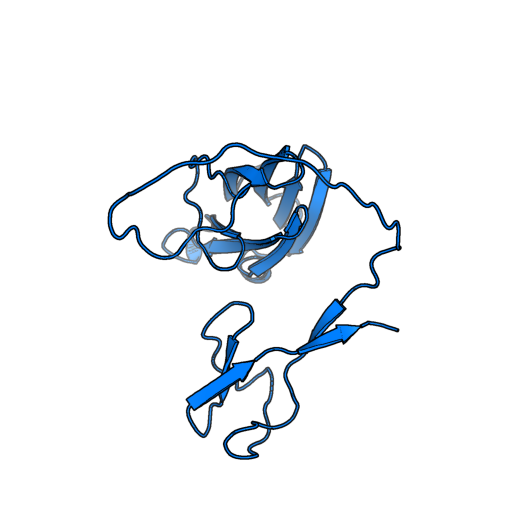 C 1
ATOM 697 O O . SER A 1 90 ? -4.804 11.664 1.092 1.00 77.56 90 SER A O 1
ATOM 699 N N . ILE A 1 91 ? -3.820 9.960 2.189 1.00 78.25 91 ILE A N 1
ATOM 700 C CA . ILE A 1 91 ? -3.743 10.587 3.506 1.00 78.25 91 ILE A CA 1
ATOM 701 C C . ILE A 1 91 ? -2.327 11.109 3.741 1.00 78.25 91 ILE A C 1
ATOM 703 O O . ILE A 1 91 ? -1.348 10.357 3.619 1.00 78.25 91 ILE A O 1
ATOM 707 N N . GLU A 1 92 ? -2.200 12.394 4.074 1.00 72.31 92 GLU A N 1
ATOM 708 C CA . GLU A 1 92 ? -0.897 12.979 4.374 1.00 72.31 92 GLU A CA 1
ATOM 709 C C . GLU A 1 92 ? -0.357 12.489 5.727 1.00 72.31 92 GLU A C 1
ATOM 711 O O . GLU A 1 92 ? -1.089 12.154 6.660 1.00 72.31 92 GLU A O 1
ATOM 716 N N . GLU A 1 93 ? 0.969 12.394 5.835 1.00 62.53 93 GLU A N 1
ATOM 717 C CA . GLU A 1 93 ? 1.624 11.986 7.079 1.00 62.53 93 GLU A CA 1
ATOM 718 C C . GLU A 1 93 ? 1.332 13.000 8.198 1.00 62.53 93 GLU A C 1
ATOM 720 O O . GLU A 1 93 ? 1.624 14.187 8.059 1.00 62.53 93 GLU A O 1
ATOM 725 N N . GLY A 1 94 ? 0.775 12.523 9.316 1.00 53.38 94 GLY A N 1
ATOM 726 C CA . GLY A 1 94 ? 0.350 13.366 10.440 1.00 53.38 94 GLY A CA 1
ATOM 727 C C . GLY A 1 94 ? -1.081 13.906 10.344 1.00 53.38 94 GLY A C 1
ATOM 728 O O . GLY A 1 94 ? -1.534 14.568 11.278 1.00 53.38 94 GLY A O 1
ATOM 729 N N . GLU A 1 95 ? -1.807 13.609 9.266 1.00 51.94 95 GLU A N 1
ATOM 730 C CA . GLU A 1 95 ? -3.225 13.935 9.149 1.00 51.94 95 GLU A CA 1
ATOM 731 C C . GLU A 1 95 ? -4.073 12.942 9.958 1.00 51.94 95 GLU A C 1
ATOM 733 O O . GLU A 1 95 ? -3.868 11.727 9.898 1.00 51.94 95 GLU A O 1
ATOM 738 N N . HIS A 1 96 ? -5.012 13.474 10.744 1.00 55.59 96 HIS A N 1
ATOM 739 C CA . HIS A 1 96 ? -6.028 12.691 11.440 1.00 55.59 96 HIS A CA 1
ATOM 740 C C . HIS A 1 96 ? -7.299 12.699 10.598 1.00 55.59 96 HIS A C 1
ATOM 742 O O . HIS A 1 96 ? -8.005 13.707 10.567 1.00 55.59 96 HIS A O 1
ATOM 748 N N . VAL A 1 97 ? -7.583 11.587 9.925 1.00 59.41 97 VAL A N 1
ATOM 749 C CA . VAL A 1 97 ? -8.749 11.483 9.039 1.00 59.41 97 VAL A CA 1
ATOM 750 C C . VAL A 1 97 ? -9.856 10.708 9.728 1.00 59.41 97 VAL A C 1
ATOM 752 O O . VAL A 1 97 ? -9.636 9.606 10.226 1.00 59.41 97 VAL A O 1
ATOM 755 N N . ASP A 1 98 ? -11.054 11.283 9.761 1.00 57.78 98 ASP A N 1
ATOM 756 C CA . ASP A 1 98 ? -12.241 10.597 10.255 1.00 57.78 98 ASP A CA 1
ATOM 757 C C . ASP A 1 98 ? -13.008 9.971 9.083 1.00 57.78 98 ASP A C 1
ATOM 759 O O . ASP A 1 98 ? -13.666 10.670 8.316 1.00 57.78 98 ASP A O 1
ATOM 763 N N . LEU A 1 99 ? -12.886 8.652 8.927 1.00 62.09 99 LEU A N 1
ATOM 764 C CA . LEU A 1 99 ? -13.549 7.849 7.892 1.00 62.09 99 LEU A CA 1
ATOM 765 C C . LEU A 1 99 ? -14.836 7.191 8.413 1.00 62.09 99 LEU A C 1
ATOM 767 O O . LEU A 1 99 ? -15.454 6.391 7.710 1.00 62.09 99 LEU A O 1
ATOM 771 N N . SER A 1 100 ? -15.274 7.526 9.633 1.00 49.28 100 SER A N 1
ATOM 772 C CA . SER A 1 100 ? -16.445 6.924 10.288 1.00 49.28 100 SER A CA 1
ATOM 773 C C . SER A 1 100 ? -17.778 7.316 9.629 1.00 49.28 100 SER A C 1
ATOM 775 O O . SER A 1 100 ? -18.848 6.919 10.089 1.00 49.28 100 SER A O 1
ATOM 777 N N . SER A 1 101 ? -17.751 8.110 8.558 1.00 44.22 101 SER A N 1
ATOM 778 C CA . SER A 1 101 ? -18.912 8.489 7.750 1.00 44.22 101 SER A CA 1
ATOM 779 C C . SER A 1 101 ? -18.537 8.450 6.268 1.00 44.22 101 SER A C 1
ATOM 781 O O . SER A 1 101 ? -17.426 8.853 5.931 1.00 44.22 101 SER A O 1
ATOM 783 N N . PRO A 1 102 ? -19.429 8.004 5.359 1.00 41.16 102 PRO A N 1
ATOM 784 C CA . PRO A 1 102 ? -19.169 8.142 3.934 1.00 41.16 102 PRO A CA 1
ATOM 785 C C . PRO A 1 102 ? -18.969 9.628 3.641 1.00 41.16 102 PRO A C 1
ATOM 787 O O . PRO A 1 102 ? -19.872 10.430 3.902 1.00 41.16 102 PRO A O 1
ATOM 790 N N . THR A 1 103 ? -17.793 9.983 3.122 1.00 36.25 103 THR A N 1
ATOM 791 C CA . THR A 1 103 ? -17.539 11.287 2.516 1.00 36.25 103 THR A CA 1
ATOM 792 C C . THR A 1 103 ? -18.642 11.520 1.496 1.00 36.25 103 THR A C 1
ATOM 794 O O . THR A 1 103 ? -18.681 10.922 0.422 1.00 36.25 103 THR A O 1
ATOM 797 N N . SER A 1 104 ? -19.615 12.332 1.899 1.00 41.50 104 SER A N 1
ATOM 798 C CA . SER A 1 104 ? -20.621 12.851 1.000 1.00 41.50 104 SER A CA 1
ATOM 799 C C . SER A 1 104 ? -19.890 13.748 0.008 1.00 41.50 104 SER A C 1
ATOM 801 O O . SER A 1 104 ? -19.081 14.590 0.400 1.00 41.50 104 SER A O 1
ATOM 803 N N . GLU A 1 105 ? -20.174 13.531 -1.271 1.00 41.97 105 GLU A N 1
ATOM 804 C CA . GLU A 1 105 ? -19.908 14.447 -2.379 1.00 41.97 105 GLU A CA 1
ATOM 805 C C . GLU A 1 105 ? -20.219 15.924 -2.014 1.00 41.97 105 GLU A C 1
ATOM 807 O O . GLU A 1 105 ? -20.936 16.201 -1.047 1.00 41.97 105 GLU A O 1
ATOM 812 N N . PRO A 1 106 ? -19.649 16.896 -2.749 1.00 39.12 106 PRO A N 1
ATOM 813 C CA . PRO A 1 106 ? -19.332 18.234 -2.252 1.00 39.12 106 PRO A CA 1
ATOM 814 C C . PRO A 1 106 ? -20.547 18.975 -1.683 1.00 39.12 106 PRO A C 1
ATOM 816 O O . PRO A 1 106 ? -21.597 19.052 -2.319 1.00 39.12 106 PRO A O 1
ATOM 819 N N . GLN A 1 107 ? -20.365 19.582 -0.502 1.00 36.72 107 GLN A N 1
ATOM 820 C CA . GLN A 1 107 ? -21.339 20.445 0.171 1.00 36.72 107 GLN A CA 1
ATOM 821 C C . GLN A 1 107 ? -21.901 21.529 -0.771 1.00 36.72 107 GLN A C 1
ATOM 823 O O . GLN A 1 107 ? -21.346 22.621 -0.905 1.00 36.72 107 GLN A O 1
ATOM 828 N N . GLN A 1 108 ? -23.070 21.264 -1.353 1.00 38.81 108 GLN A N 1
ATOM 829 C CA . GLN A 1 108 ? -24.088 22.286 -1.550 1.00 38.81 108 GLN A CA 1
ATOM 830 C C . GLN A 1 108 ? -24.849 22.440 -0.223 1.00 38.81 108 GLN A C 1
ATOM 832 O O . GLN A 1 108 ? -25.407 21.484 0.297 1.00 38.81 108 GLN A O 1
ATOM 837 N N . THR A 1 109 ? -24.737 23.649 0.331 1.00 34.97 109 THR A N 1
ATOM 838 C CA . THR A 1 109 ? -25.550 24.382 1.328 1.00 34.97 109 THR A CA 1
ATOM 839 C C . THR A 1 109 ? -26.707 23.682 2.092 1.00 34.97 109 THR A C 1
ATOM 841 O O . THR A 1 109 ? -27.438 22.859 1.553 1.00 34.97 109 THR A O 1
ATOM 844 N N . PRO A 1 110 ? -26.931 24.072 3.369 1.00 55.19 110 PRO A N 1
ATOM 845 C CA . PRO A 1 110 ? -27.674 23.300 4.368 1.00 55.19 110 PRO A CA 1
ATOM 846 C C . PRO A 1 110 ? -29.188 23.514 4.276 1.00 55.19 110 PRO A C 1
ATOM 848 O O . PRO A 1 110 ? -29.600 24.593 3.870 1.00 55.19 110 PRO A O 1
ATOM 851 N N . ILE A 1 111 ? -29.992 22.553 4.759 1.00 39.97 111 ILE A N 1
ATOM 852 C CA . ILE A 1 111 ? -31.250 22.769 5.511 1.00 39.97 111 ILE A CA 1
ATOM 853 C C . ILE A 1 111 ? -31.738 21.434 6.134 1.00 39.97 111 ILE A C 1
ATOM 855 O O . ILE A 1 111 ? -31.897 20.435 5.444 1.00 39.97 111 ILE A O 1
ATOM 859 N N . ALA A 1 112 ? -32.045 21.511 7.437 1.00 38.09 112 ALA A N 1
ATOM 860 C CA . ALA A 1 112 ? -33.006 20.725 8.233 1.00 38.09 112 ALA A CA 1
ATOM 861 C C . ALA A 1 112 ? -32.722 19.259 8.658 1.00 38.09 112 ALA A C 1
ATOM 863 O O . ALA A 1 112 ? -32.957 18.307 7.927 1.00 38.09 112 ALA A O 1
ATOM 864 N N . ALA A 1 113 ? -32.381 19.135 9.950 1.00 48.53 113 ALA A N 1
ATOM 865 C CA . ALA A 1 113 ? -33.097 18.386 10.999 1.00 48.53 113 ALA A CA 1
ATOM 866 C C . ALA A 1 113 ? -33.507 16.911 10.773 1.00 48.53 113 ALA A C 1
ATOM 868 O O . ALA A 1 113 ? -34.503 16.645 10.108 1.00 48.53 113 ALA A O 1
ATOM 869 N N . ALA A 1 114 ? -32.866 15.986 11.506 1.00 37.16 114 ALA A N 1
ATOM 870 C CA . ALA A 1 114 ? -33.497 15.153 12.553 1.00 37.16 114 ALA A CA 1
ATOM 871 C C . ALA A 1 114 ? -32.495 14.142 13.165 1.00 37.16 114 ALA A C 1
ATOM 873 O O . ALA A 1 114 ? -31.648 13.587 12.473 1.00 37.16 114 ALA A O 1
ATOM 874 N N . GLU A 1 115 ? -32.616 13.925 14.476 1.00 45.72 115 GLU A N 1
ATOM 875 C CA . GLU A 1 115 ? -31.852 13.005 15.338 1.00 45.72 115 GLU A CA 1
ATOM 876 C C . GLU A 1 115 ? -32.277 11.509 15.215 1.00 45.72 115 GLU A C 1
ATOM 878 O O . GLU A 1 115 ? -33.266 11.211 14.541 1.00 45.72 115 GLU A O 1
ATOM 883 N N . PRO A 1 116 ? -31.528 10.550 15.819 1.00 60.22 116 PRO A N 1
ATOM 884 C CA . PRO A 1 116 ? -31.267 9.212 15.265 1.00 60.22 116 PRO A CA 1
ATOM 885 C C . PRO A 1 116 ? -32.036 8.063 15.944 1.00 60.22 116 PRO A C 1
ATOM 887 O O . PRO A 1 116 ? -32.416 8.176 17.105 1.00 60.22 116 PRO A O 1
ATOM 890 N N . LEU A 1 117 ? -32.141 6.893 15.288 1.00 35.66 117 LEU A N 1
ATOM 891 C CA . LEU A 1 117 ? -32.383 5.609 15.970 1.00 35.66 117 LEU A CA 1
ATOM 892 C C . LEU A 1 117 ? -31.672 4.412 15.300 1.00 35.66 117 LEU A C 1
ATOM 894 O O . LEU A 1 117 ? -31.832 4.126 14.118 1.00 35.66 117 LEU A O 1
ATOM 898 N N . SER A 1 118 ? -30.910 3.716 16.147 1.00 42.75 118 SER A N 1
ATOM 899 C CA . SER A 1 118 ? -30.217 2.425 16.009 1.00 42.75 118 SER A CA 1
ATOM 900 C C . SER A 1 118 ? -30.968 1.298 15.287 1.00 42.75 118 SER A C 1
ATOM 902 O O . SER A 1 118 ? -32.116 1.038 15.631 1.00 42.75 118 SER A O 1
ATOM 904 N N . VAL A 1 119 ? -30.241 0.481 14.502 1.00 38.78 119 VAL A N 1
ATOM 905 C CA . VAL A 1 119 ? -30.394 -0.995 14.463 1.00 38.78 119 VAL A CA 1
ATOM 906 C C . VAL A 1 119 ? -29.033 -1.663 14.185 1.00 38.78 119 VAL A C 1
ATOM 908 O O . VAL A 1 119 ? -28.475 -1.538 13.100 1.00 38.78 119 VAL A O 1
ATOM 911 N N . GLN A 1 120 ? -28.518 -2.411 15.166 1.00 44.44 120 GLN A N 1
ATOM 912 C CA . GLN A 1 120 ? -27.403 -3.359 15.025 1.00 44.44 120 GLN A CA 1
ATOM 913 C C . GLN A 1 120 ? -27.866 -4.657 14.337 1.00 44.44 120 GLN A C 1
ATOM 915 O O . GLN A 1 120 ? -28.972 -5.121 14.611 1.00 44.44 120 GLN A O 1
ATOM 920 N N . ARG A 1 121 ? -26.992 -5.326 13.565 1.00 38.12 121 ARG A N 1
ATOM 921 C CA . ARG A 1 121 ? -27.008 -6.798 13.411 1.00 38.12 121 ARG A CA 1
ATOM 922 C C . ARG A 1 121 ? -25.642 -7.350 12.986 1.00 38.12 121 ARG A C 1
ATOM 924 O O . ARG A 1 121 ? -25.157 -7.071 11.895 1.00 38.12 121 ARG A O 1
ATOM 931 N N . SER A 1 122 ? -25.072 -8.176 13.859 1.00 44.06 122 SER A N 1
ATOM 932 C CA . SER A 1 122 ? -23.886 -9.011 13.652 1.00 44.06 122 SER A CA 1
ATOM 933 C C . SER A 1 122 ? -24.145 -10.161 12.671 1.00 44.06 122 SER A C 1
ATOM 935 O O . SER A 1 122 ? -25.188 -10.806 12.763 1.00 44.06 122 SER A O 1
ATOM 937 N N . VAL A 1 123 ? -23.157 -10.517 11.839 1.00 40.97 123 VAL A N 1
ATOM 938 C CA . VAL A 1 123 ? -22.971 -11.891 11.333 1.00 40.97 123 VAL A CA 1
ATOM 939 C C . VAL A 1 123 ? -21.478 -12.221 11.337 1.00 40.97 123 VAL A C 1
ATOM 941 O O . VAL A 1 123 ? -20.697 -11.648 10.583 1.00 40.97 123 VAL A O 1
ATOM 944 N N . ALA A 1 124 ? -21.100 -13.162 12.200 1.00 45.62 124 ALA A N 1
ATOM 945 C CA . ALA A 1 124 ? -19.801 -13.813 12.196 1.00 45.62 124 ALA A CA 1
ATOM 946 C C . ALA A 1 124 ? -19.708 -14.760 10.990 1.00 45.62 124 ALA A C 1
ATOM 948 O O . ALA A 1 124 ? -20.478 -15.713 10.872 1.00 45.62 124 ALA A O 1
ATOM 949 N N . GLY A 1 125 ? -18.752 -14.502 10.105 1.00 39.50 125 GLY A N 1
ATOM 950 C CA . GLY A 1 125 ? -18.354 -15.400 9.031 1.00 39.50 125 GLY A CA 1
ATOM 951 C C . GLY A 1 125 ? -16.868 -15.208 8.787 1.00 39.50 125 GLY A C 1
ATOM 952 O O . GLY A 1 125 ? -16.415 -14.078 8.635 1.00 39.50 125 GLY A O 1
ATOM 953 N N . ASN A 1 126 ? -16.105 -16.298 8.803 1.00 43.53 126 ASN A N 1
ATOM 954 C CA . ASN A 1 126 ? -14.676 -16.270 8.508 1.00 43.53 126 ASN A CA 1
ATOM 955 C C . ASN A 1 126 ? -14.495 -15.652 7.102 1.00 43.53 126 ASN A C 1
ATOM 957 O O . ASN A 1 126 ? -15.048 -16.212 6.147 1.00 43.53 126 ASN A O 1
ATOM 961 N N . PRO A 1 127 ? -13.830 -14.491 6.941 1.00 49.56 127 PRO A N 1
ATOM 962 C CA . PRO A 1 127 ? -13.763 -13.834 5.644 1.00 49.56 127 PRO A CA 1
ATOM 963 C C . PRO A 1 127 ? -12.931 -14.695 4.692 1.00 49.56 127 PRO A C 1
ATOM 965 O O . PRO A 1 127 ? -11.725 -14.855 4.863 1.00 49.56 127 PRO A O 1
ATOM 968 N N . ILE A 1 128 ? -13.590 -15.275 3.686 1.00 50.12 128 ILE A N 1
ATOM 969 C CA . ILE A 1 128 ? -12.914 -15.969 2.586 1.00 50.12 128 ILE A CA 1
ATOM 970 C C . ILE A 1 128 ? -12.031 -14.929 1.880 1.00 50.12 128 ILE A C 1
ATOM 972 O O . ILE A 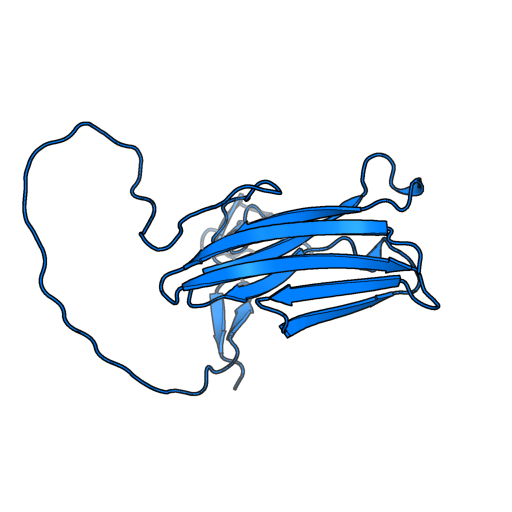1 128 ? -12.568 -13.899 1.452 1.00 50.12 128 ILE A O 1
ATOM 976 N N . PRO A 1 129 ? -10.712 -15.156 1.738 1.00 49.06 129 PRO A N 1
ATOM 977 C CA . PRO A 1 129 ? -9.839 -14.204 1.069 1.00 49.06 129 PRO A CA 1
ATOM 978 C C . PRO A 1 129 ? -10.313 -13.998 -0.377 1.00 49.06 129 PRO A C 1
ATOM 980 O O . PRO A 1 129 ? -10.436 -14.942 -1.161 1.00 49.06 129 PRO A O 1
ATOM 983 N N . MET A 1 130 ? -10.626 -12.750 -0.725 1.00 56.91 130 MET A N 1
ATOM 984 C CA . MET A 1 130 ? -10.976 -12.348 -2.086 1.00 56.91 130 MET A CA 1
ATOM 985 C C . MET A 1 130 ? -9.751 -11.729 -2.745 1.00 56.91 130 MET A C 1
ATOM 987 O O . MET A 1 130 ? -9.144 -10.819 -2.182 1.00 56.91 130 MET A O 1
ATOM 991 N N . ILE A 1 131 ? -9.401 -12.208 -3.936 1.00 69.88 131 ILE A N 1
ATOM 992 C CA . ILE A 1 131 ? -8.323 -11.629 -4.739 1.00 69.88 131 ILE A CA 1
ATOM 993 C C . ILE A 1 131 ? -8.897 -10.742 -5.847 1.00 69.88 131 ILE A C 1
ATOM 995 O O . ILE A 1 131 ? -9.901 -11.112 -6.468 1.00 69.88 131 ILE A O 1
ATOM 999 N N . PRO A 1 132 ? -8.266 -9.589 -6.118 1.00 69.81 132 PRO A N 1
ATOM 1000 C CA . PRO A 1 132 ? -8.563 -8.795 -7.298 1.00 69.81 132 PRO A CA 1
ATOM 1001 C C . PRO A 1 132 ? -8.107 -9.551 -8.551 1.00 69.81 132 PRO A C 1
ATOM 1003 O O . PRO A 1 132 ? -6.948 -9.952 -8.665 1.00 69.81 132 PRO A O 1
ATOM 1006 N N . VAL A 1 133 ? -9.017 -9.750 -9.500 1.00 77.81 133 VAL A N 1
ATOM 1007 C CA . VAL A 1 133 ? -8.754 -10.414 -10.778 1.00 77.81 133 VAL A CA 1
ATOM 1008 C C . VAL A 1 133 ? -9.303 -9.544 -11.900 1.00 77.81 133 VAL A C 1
ATOM 1010 O O . VAL A 1 133 ? -10.456 -9.117 -11.874 1.00 77.81 133 VAL A O 1
ATOM 1013 N N . LEU A 1 134 ? -8.477 -9.273 -12.906 1.00 78.50 134 LEU A N 1
ATOM 1014 C CA . LEU A 1 134 ? -8.941 -8.601 -14.114 1.00 78.50 134 LEU A CA 1
ATOM 1015 C C . LEU A 1 134 ? -9.749 -9.575 -14.982 1.00 78.50 134 LEU A C 1
ATOM 1017 O O . LEU A 1 134 ? -9.359 -10.741 -15.110 1.00 78.50 134 LEU A O 1
ATOM 1021 N N . PRO A 1 135 ? -10.851 -9.124 -15.604 1.00 81.31 135 PRO A N 1
ATOM 1022 C CA . PRO A 1 135 ? -11.560 -9.943 -16.575 1.00 81.31 135 PRO A CA 1
ATOM 1023 C C . PRO A 1 135 ? -10.633 -10.274 -17.757 1.00 81.31 135 PRO A C 1
ATOM 1025 O O . PRO A 1 135 ? -9.805 -9.443 -18.127 1.00 81.31 135 PRO A O 1
ATOM 1028 N N . PRO A 1 136 ? -10.765 -11.458 -18.381 1.00 82.31 136 PRO A N 1
ATOM 1029 C CA . PRO A 1 136 ? -9.866 -11.884 -19.455 1.00 82.31 136 PRO A CA 1
ATOM 1030 C C . PRO A 1 136 ? -10.028 -11.061 -20.740 1.00 82.31 136 PRO A C 1
ATOM 1032 O O . PRO A 1 136 ? -9.086 -10.975 -21.521 1.00 82.31 136 PRO A O 1
ATOM 1035 N N . ASN A 1 137 ? -11.195 -10.441 -20.952 1.00 87.31 137 ASN A N 1
ATOM 1036 C CA . ASN A 1 137 ? -11.508 -9.625 -22.124 1.00 87.31 137 ASN A CA 1
ATOM 1037 C C . ASN A 1 137 ? -12.168 -8.306 -21.705 1.00 87.31 137 ASN A C 1
ATOM 1039 O O . ASN A 1 137 ? -12.900 -8.244 -20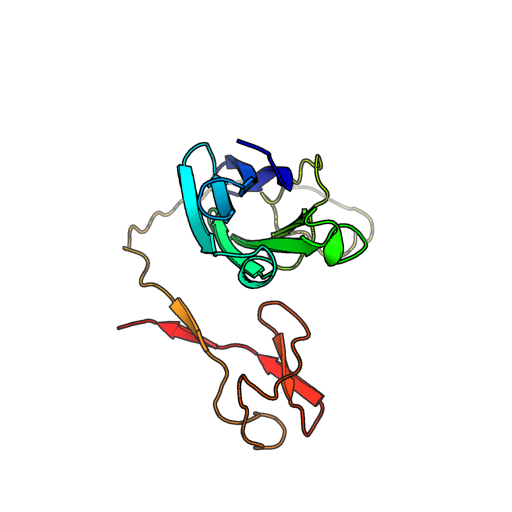.716 1.00 87.31 137 ASN A O 1
ATOM 1043 N N . CYS A 1 138 ? -11.950 -7.261 -22.499 1.00 84.44 138 CYS A N 1
ATOM 1044 C CA . CYS A 1 138 ? -12.591 -5.965 -22.332 1.00 84.44 138 CYS A CA 1
ATOM 1045 C C . CYS A 1 138 ? -14.085 -6.044 -22.668 1.00 84.44 138 CYS A C 1
ATOM 1047 O O . CYS A 1 138 ? -14.455 -6.475 -23.758 1.00 84.44 138 CYS A O 1
ATOM 1049 N N . SER A 1 139 ? -14.941 -5.550 -21.773 1.00 81.69 139 SER A N 1
ATOM 1050 C CA . SER A 1 139 ? -16.395 -5.486 -21.976 1.00 81.69 139 SER A CA 1
ATOM 1051 C C . SER A 1 139 ? -16.824 -4.514 -23.081 1.00 81.69 139 SER A C 1
ATOM 1053 O O . SER A 1 139 ? -17.913 -4.662 -23.623 1.00 81.69 139 SER A O 1
ATOM 1055 N N . SER A 1 140 ? -15.983 -3.532 -23.428 1.00 84.06 140 SER A N 1
ATOM 1056 C CA . SER A 1 140 ? -16.296 -2.518 -24.446 1.00 84.06 140 SER A CA 1
ATOM 1057 C C . SER A 1 140 ? -15.847 -2.899 -25.858 1.00 84.06 140 SER A C 1
ATOM 1059 O O . SER A 1 140 ? -16.552 -2.601 -26.814 1.00 84.06 140 SER A O 1
ATOM 1061 N N . CY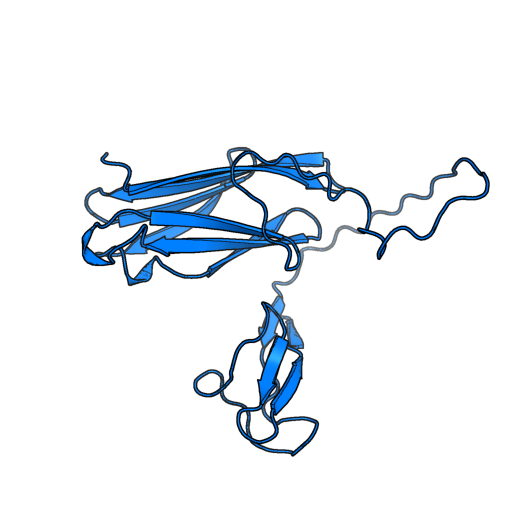S A 1 141 ? -14.684 -3.541 -26.020 1.00 85.31 141 CYS A N 1
ATOM 1062 C CA . CYS A 1 141 ? -14.137 -3.855 -27.350 1.00 85.31 141 CYS A CA 1
ATOM 1063 C C . CYS A 1 141 ? -13.803 -5.335 -27.579 1.00 85.31 141 CYS A C 1
ATOM 1065 O O . CYS A 1 141 ? -13.356 -5.691 -28.666 1.00 85.31 141 CYS A O 1
ATOM 1067 N N . GLY A 1 142 ? -13.958 -6.194 -26.569 1.00 84.81 142 GLY A N 1
ATOM 1068 C CA . GLY A 1 142 ? -13.640 -7.622 -26.658 1.00 84.81 142 GLY A CA 1
ATOM 1069 C C . GLY A 1 142 ? -12.146 -7.955 -26.694 1.00 84.81 142 GLY A C 1
ATOM 1070 O O . GLY A 1 142 ? -11.799 -9.132 -26.712 1.00 84.81 142 GLY A O 1
ATOM 1071 N N . ALA A 1 143 ? -11.254 -6.956 -26.685 1.00 83.25 143 ALA A N 1
ATOM 1072 C CA . ALA A 1 143 ? -9.813 -7.188 -26.709 1.00 83.25 143 ALA A CA 1
ATOM 1073 C C . ALA A 1 143 ? -9.343 -7.938 -25.448 1.00 83.25 143 ALA A C 1
ATOM 1075 O O . ALA A 1 143 ? -9.859 -7.663 -24.357 1.00 83.25 143 ALA A O 1
ATOM 1076 N N . PRO A 1 144 ? -8.354 -8.840 -25.571 1.00 83.88 144 PRO A N 1
ATOM 1077 C CA . PRO A 1 144 ? -7.816 -9.563 -24.432 1.00 83.88 144 PRO A CA 1
ATOM 1078 C C . PRO A 1 144 ? -7.141 -8.594 -23.463 1.00 83.88 144 PRO A C 1
ATOM 1080 O O . PRO A 1 144 ? -6.373 -7.713 -23.858 1.00 83.88 144 PRO A O 1
ATOM 1083 N N . ILE A 1 145 ? -7.424 -8.776 -22.181 1.00 80.25 145 ILE A N 1
ATOM 1084 C CA . ILE A 1 145 ? -6.844 -7.995 -21.102 1.00 80.25 145 ILE A CA 1
ATOM 1085 C C . ILE A 1 145 ? -5.776 -8.838 -20.429 1.00 80.25 145 ILE A C 1
ATOM 1087 O O . ILE A 1 145 ? -6.032 -9.925 -19.916 1.00 80.25 145 ILE A O 1
ATOM 1091 N N . ASN A 1 146 ? -4.557 -8.311 -20.428 1.00 76.38 146 ASN A N 1
ATOM 1092 C CA . ASN A 1 146 ? -3.425 -8.929 -19.767 1.00 76.38 146 ASN A CA 1
ATOM 1093 C C . ASN A 1 146 ? -2.889 -7.976 -18.700 1.00 76.38 146 ASN A C 1
ATOM 1095 O O . ASN A 1 146 ? -2.700 -6.789 -18.958 1.00 76.38 146 ASN A O 1
ATOM 1099 N N . MET A 1 147 ? -2.608 -8.517 -17.517 1.00 71.44 147 MET A N 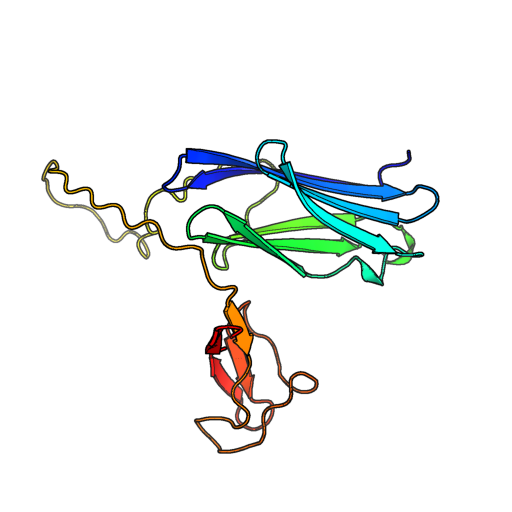1
ATOM 1100 C CA . MET A 1 147 ? -2.062 -7.795 -16.368 1.00 71.44 147 MET A CA 1
ATOM 1101 C C . MET A 1 147 ? -0.728 -7.101 -16.692 1.00 71.44 147 MET A C 1
ATOM 1103 O O . MET A 1 147 ? -0.404 -6.082 -16.092 1.00 71.44 147 MET A O 1
ATOM 1107 N N . SER A 1 148 ? 0.018 -7.617 -17.674 1.00 69.69 148 SER A N 1
ATOM 1108 C CA . SER A 1 148 ? 1.271 -7.026 -18.161 1.00 69.69 148 SER A CA 1
ATOM 1109 C C . SER A 1 148 ? 1.088 -5.835 -19.108 1.00 69.69 148 SER A C 1
ATOM 1111 O O . SER A 1 148 ? 2.058 -5.130 -19.364 1.00 69.69 148 SER A O 1
ATOM 1113 N N . ASN A 1 149 ? -0.109 -5.630 -19.667 1.00 68.81 149 ASN A N 1
A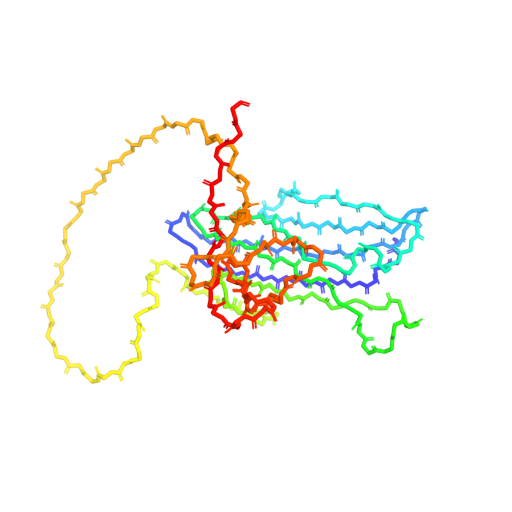TOM 1114 C CA . ASN A 1 149 ? -0.356 -4.646 -20.727 1.00 68.81 149 ASN A CA 1
ATOM 1115 C C . ASN A 1 149 ? -1.616 -3.810 -20.457 1.00 68.81 149 ASN A C 1
ATOM 1117 O O . ASN A 1 149 ? -2.327 -3.425 -21.383 1.00 68.81 149 ASN A O 1
ATOM 1121 N N . ILE A 1 150 ? -1.926 -3.590 -19.179 1.00 72.50 150 ILE A N 1
ATOM 1122 C CA . ILE A 1 150 ? -3.070 -2.800 -18.737 1.00 72.50 150 ILE A CA 1
ATOM 1123 C C . ILE A 1 150 ? -2.580 -1.530 -18.044 1.00 72.50 150 ILE A C 1
ATOM 1125 O O . ILE A 1 150 ? -1.624 -1.556 -17.268 1.00 72.50 150 ILE A O 1
ATOM 1129 N N . GLU A 1 151 ? -3.217 -0.406 -18.353 1.00 79.38 151 GLU A N 1
ATOM 1130 C CA . GLU A 1 151 ? -2.872 0.883 -17.762 1.00 79.38 151 GLU A CA 1
ATOM 1131 C C . GLU A 1 151 ? -3.709 1.083 -16.500 1.00 79.38 151 GLU A C 1
ATOM 1133 O O . GLU A 1 151 ? -4.928 1.207 -16.569 1.00 79.38 151 GLU A O 1
ATOM 1138 N N . TRP A 1 152 ? -3.081 1.082 -15.331 1.00 80.69 152 TRP A N 1
ATOM 1139 C CA . TRP A 1 152 ? -3.794 1.272 -14.071 1.00 80.69 152 TRP A CA 1
ATOM 1140 C C . TRP A 1 152 ? -4.132 2.747 -13.866 1.00 80.69 152 TRP A C 1
ATOM 1142 O O . TRP A 1 152 ? -3.240 3.590 -13.815 1.00 80.69 152 TRP A O 1
ATOM 1152 N N . THR A 1 153 ? -5.423 3.052 -13.735 1.00 79.62 153 THR A N 1
ATOM 1153 C CA . THR A 1 153 ? -5.921 4.411 -13.463 1.00 79.62 153 THR A CA 1
ATOM 1154 C C . THR A 1 153 ? -6.389 4.590 -12.022 1.00 79.62 153 THR A C 1
ATOM 1156 O O . THR A 1 153 ? -6.697 5.702 -11.614 1.00 79.62 153 THR A O 1
ATOM 1159 N N . GLY A 1 154 ? -6.448 3.505 -11.254 1.00 73.44 154 GLY A N 1
ATOM 1160 C CA . GLY A 1 154 ? -6.825 3.482 -9.850 1.00 73.44 154 GLY A CA 1
ATOM 1161 C C . GLY A 1 154 ? -6.538 2.112 -9.230 1.00 73.44 154 GLY A C 1
ATOM 1162 O O . GLY A 1 154 ? -6.115 1.192 -9.930 1.00 73.44 154 GLY A O 1
ATOM 1163 N N . PRO A 1 155 ? -6.771 1.948 -7.921 1.00 66.12 155 PRO A N 1
ATOM 1164 C CA . PRO A 1 155 ? -6.484 0.700 -7.211 1.00 66.12 155 PRO A CA 1
ATOM 1165 C C . PRO A 1 155 ? -7.373 -0.478 -7.648 1.00 66.12 155 PRO A C 1
ATOM 1167 O O . PRO A 1 155 ? -6.954 -1.628 -7.555 1.00 66.12 155 PRO A O 1
ATOM 1170 N N . LEU A 1 156 ? -8.579 -0.204 -8.159 1.00 77.69 156 LEU A N 1
ATOM 1171 C CA . LEU A 1 156 ? -9.530 -1.210 -8.665 1.00 77.69 156 LEU A CA 1
ATOM 1172 C C . LEU A 1 156 ? -9.999 -0.919 -10.093 1.00 77.69 156 LEU A C 1
ATOM 1174 O O . LEU A 1 156 ? -10.935 -1.542 -10.598 1.00 77.69 156 LEU A O 1
ATOM 1178 N N . THR A 1 157 ? -9.339 0.030 -10.745 1.00 76.44 157 THR A N 1
ATOM 1179 C CA . THR A 1 157 ? -9.751 0.547 -12.042 1.00 76.44 157 THR A CA 1
ATOM 1180 C C . THR A 1 157 ? -8.550 0.576 -12.953 1.00 76.44 157 THR A C 1
ATOM 1182 O O . THR A 1 157 ? -7.518 1.183 -12.657 1.00 76.44 157 THR A O 1
ATOM 1185 N N . ALA A 1 158 ? -8.696 -0.073 -14.092 1.00 84.81 158 ALA A N 1
ATOM 1186 C CA . ALA A 1 158 ? -7.682 -0.087 -15.116 1.00 84.81 158 ALA A CA 1
ATOM 1187 C C . ALA A 1 158 ? -8.284 0.352 -16.447 1.00 84.81 158 ALA A C 1
ATOM 1189 O O . ALA A 1 158 ? -9.499 0.429 -16.609 1.00 84.81 158 ALA A O 1
ATOM 1190 N N . ARG A 1 159 ? -7.438 0.664 -17.417 1.00 85.31 159 ARG A N 1
ATOM 1191 C CA . ARG A 1 159 ? -7.830 1.025 -18.769 1.00 85.31 159 ARG A CA 1
ATOM 1192 C C . ARG A 1 159 ? -7.404 -0.051 -19.737 1.00 85.31 159 ARG A C 1
ATOM 1194 O O . ARG A 1 159 ? -6.262 -0.513 -19.733 1.00 85.31 159 ARG A O 1
ATOM 1201 N N . CYS A 1 160 ? -8.333 -0.415 -20.613 1.00 85.06 160 CYS A N 1
ATOM 1202 C CA . CYS A 1 160 ? -8.021 -1.261 -21.750 1.00 85.06 160 CYS A CA 1
ATOM 1203 C C . CYS A 1 160 ? -6.982 -0.551 -22.630 1.00 85.06 160 CYS A C 1
ATOM 1205 O O . CYS A 1 160 ? -7.246 0.540 -23.132 1.00 85.06 160 CYS A O 1
ATOM 1207 N N . ALA A 1 161 ? -5.833 -1.179 -22.877 1.00 81.62 161 ALA A N 1
ATOM 1208 C CA . ALA A 1 161 ? -4.796 -0.597 -23.731 1.00 81.62 161 ALA A CA 1
ATOM 1209 C C . ALA A 1 161 ? -5.256 -0.367 -25.185 1.00 81.62 161 ALA A C 1
ATOM 1211 O O . ALA A 1 161 ? -4.690 0.468 -25.885 1.00 81.62 161 ALA A O 1
ATOM 1212 N N . THR A 1 162 ? -6.293 -1.079 -25.643 1.00 84.81 162 THR A N 1
ATOM 1213 C CA . THR A 1 162 ? -6.804 -0.976 -27.018 1.00 84.81 162 THR A CA 1
ATOM 1214 C C . THR A 1 162 ? -7.816 0.155 -27.189 1.00 84.81 162 THR A C 1
ATOM 1216 O O . THR A 1 162 ? -7.646 0.997 -28.063 1.00 84.81 162 THR A O 1
ATOM 1219 N N . CYS A 1 163 ? -8.881 0.186 -26.380 1.00 86.19 163 CYS A N 1
ATOM 1220 C CA . CYS A 1 163 ? -9.980 1.148 -26.552 1.00 86.19 163 CYS A CA 1
ATOM 1221 C C . CYS A 1 163 ? -10.045 2.228 -25.462 1.00 86.19 163 CYS A C 1
ATOM 1223 O O . CYS A 1 163 ? -10.892 3.113 -25.533 1.00 86.19 163 CYS A O 1
ATOM 1225 N N . ARG A 1 164 ? -9.161 2.164 -24.455 1.00 84.44 164 ARG A N 1
ATOM 1226 C CA . ARG A 1 164 ? -9.091 3.076 -23.298 1.00 84.44 164 ARG A CA 1
ATOM 1227 C C . ARG A 1 164 ? -10.344 3.126 -22.423 1.00 84.44 164 ARG A C 1
ATOM 1229 O O . ARG A 1 164 ? -10.433 3.988 -21.545 1.00 84.44 164 ARG A O 1
ATOM 1236 N N . SER A 1 165 ? -11.287 2.206 -22.620 1.00 82.75 165 SER A N 1
ATOM 1237 C CA . SER A 1 165 ? -12.431 2.062 -21.726 1.00 82.75 165 SER A CA 1
ATOM 1238 C C . SER A 1 165 ? -11.961 1.672 -20.326 1.00 82.75 165 SER A C 1
ATOM 1240 O O . SER A 1 165 ? -10.933 0.999 -20.167 1.00 82.75 165 SER A O 1
ATOM 1242 N N . ALA A 1 166 ? -12.729 2.081 -19.319 1.00 81.88 166 ALA A N 1
ATOM 1243 C CA . ALA A 1 166 ? -12.536 1.600 -17.962 1.00 81.88 166 ALA A CA 1
ATOM 1244 C C . ALA A 1 166 ? -12.787 0.085 -17.908 1.00 81.88 166 ALA A C 1
ATOM 1246 O O . ALA A 1 166 ? -13.696 -0.446 -18.548 1.00 81.88 166 ALA A O 1
ATOM 1247 N N . VAL A 1 167 ? -11.932 -0.599 -17.164 1.00 82.88 167 VAL A N 1
ATOM 1248 C CA . VAL A 1 167 ? -11.972 -2.021 -16.859 1.00 82.88 167 VAL A CA 1
ATOM 1249 C C . VAL A 1 167 ? -12.024 -2.110 -15.347 1.00 82.88 167 VAL A C 1
ATOM 1251 O O . VAL A 1 167 ? -11.077 -1.724 -14.658 1.00 82.88 167 VAL A O 1
ATOM 1254 N N . GLU A 1 168 ? -13.143 -2.606 -14.842 1.00 76.31 168 GLU A N 1
ATOM 1255 C CA . GLU A 1 168 ? -13.321 -2.840 -13.417 1.00 76.31 168 GLU A CA 1
ATOM 1256 C C . GLU A 1 168 ? -12.668 -4.161 -13.023 1.00 76.31 168 GLU A C 1
ATOM 1258 O O . GLU A 1 168 ? -12.842 -5.198 -13.674 1.00 76.31 168 GLU A O 1
ATOM 1263 N N . VAL A 1 169 ? -11.894 -4.115 -11.945 1.00 79.69 169 VAL A N 1
ATOM 1264 C CA . VAL A 1 169 ? -11.324 -5.308 -11.330 1.00 79.69 169 VAL A CA 1
ATOM 1265 C C . VAL A 1 169 ? -12.440 -6.086 -10.641 1.00 79.69 169 VAL A C 1
ATOM 1267 O O . VAL A 1 169 ? -13.185 -5.545 -9.827 1.00 79.69 169 VAL A O 1
ATOM 1270 N N . GLN A 1 170 ? -12.547 -7.377 -10.949 1.00 77.62 170 GLN A N 1
ATOM 1271 C CA . GLN A 1 170 ? -13.518 -8.262 -10.318 1.00 77.62 170 GLN A CA 1
ATOM 1272 C C . GLN A 1 170 ? -12.912 -8.915 -9.080 1.00 77.62 170 GLN A C 1
ATOM 1274 O O . GLN A 1 170 ? -11.745 -9.303 -9.059 1.00 77.62 170 GLN A O 1
ATOM 1279 N N . TRP A 1 171 ? -13.725 -9.094 -8.046 1.00 71.88 171 TRP A N 1
ATOM 1280 C CA . TRP A 1 171 ? -13.317 -9.810 -6.844 1.00 71.88 171 TRP A CA 1
ATOM 1281 C C . TRP A 1 171 ? -13.663 -11.284 -6.987 1.00 71.88 171 TRP A C 1
ATOM 1283 O O . TRP A 1 171 ? -14.835 -11.654 -7.075 1.00 71.88 171 TRP A O 1
ATOM 1293 N N . LYS A 1 172 ? -12.641 -12.142 -6.996 1.00 72.12 172 LYS A N 1
ATOM 1294 C CA . LYS A 1 172 ? -12.834 -13.592 -7.029 1.00 72.12 172 LYS A CA 1
ATOM 1295 C C . LYS A 1 172 ? -12.547 -14.178 -5.652 1.00 72.12 172 LYS A C 1
ATOM 1297 O O . LYS A 1 172 ? -11.485 -13.944 -5.080 1.00 72.12 172 LYS A O 1
ATOM 1302 N N . LYS A 1 173 ? -13.495 -14.961 -5.129 1.00 62.00 173 LYS A N 1
ATOM 1303 C CA . LYS A 1 173 ? -13.292 -15.774 -3.921 1.00 62.00 173 LYS A CA 1
ATOM 1304 C C . LYS A 1 173 ? -12.235 -16.844 -4.213 1.00 62.00 173 LYS A C 1
ATOM 1306 O O . LYS A 1 173 ? -12.371 -17.564 -5.204 1.00 62.00 173 LYS A O 1
ATOM 1311 N N . LEU A 1 174 ? -11.207 -16.943 -3.372 1.00 49.97 174 LEU A N 1
ATOM 1312 C CA . LEU A 1 174 ? -10.337 -18.119 -3.338 1.00 49.97 174 LEU A CA 1
ATOM 1313 C C . LEU A 1 174 ? -11.120 -19.249 -2.663 1.00 49.97 174 LEU A C 1
ATOM 1315 O O . LEU A 1 174 ? -11.476 -19.133 -1.492 1.00 49.97 174 LEU A O 1
ATOM 1319 N N . GLY A 1 175 ? -11.469 -20.269 -3.446 1.00 47.06 175 GLY A N 1
ATOM 1320 C CA . GLY A 1 175 ? -12.052 -21.518 -2.953 1.00 47.06 175 GLY A CA 1
ATOM 1321 C C . GLY A 1 175 ? -10.977 -22.479 -2.482 1.00 47.06 175 GLY A C 1
ATOM 1322 O O . GLY A 1 175 ? -9.871 -22.433 -3.070 1.00 47.06 175 GLY A O 1
#

Nearest PDB structures (foldseek):
  8em5-assembly5_E  TM=6.088E-01  e=3.529E+00  Mycolicibacterium thermoresistibile
  4gdj-assembly1_A  TM=3.312E-01  e=2.321E+00  Influenza A virus (A/little yellow-shouldered bat/Guatemala/060/2010(H17N10))
  7c37-assembly1_A  TM=2.751E-01  e=1.449E+00  Orbilia oligospora ATCC 24927
  5ks8-assembly1_C  TM=2.122E-01  e=9.545E+00  Methylobacillus flagellatus KT

Foldseek 3Di:
DDWQDKFWAWEAALVGIKIWIWTWDDDCWIWIFIAIPNRTPDIDTDNACVVVQAWDWDDDDHKTKTWGWDDDPDPVVSHIDIWIAINQRTDDGPDYYYHHDPPDDDDDDDDDDDDDDDDDDDDDDDDQDWDFAFDQADPPPRHGDDPVQWADPTPQWIADNPPRDITGTDIDGDD

pLDDT: mean 74.15, std 16.76, range [34.97, 92.38]